Protein AF-A0A3B9ZNK3-F1 (afdb_monomer)

Solvent-accessible surface area (backbone atoms only — not comparable to full-atom values): 6598 Å² total; per-residue (Å²): 86,88,65,58,48,37,67,58,81,76,47,64,56,54,60,34,39,74,68,68,76,39,52,62,71,67,59,56,56,28,30,74,64,31,40,63,83,84,72,51,42,52,62,50,28,51,52,40,47,75,73,65,49,62,56,55,42,40,39,42,23,48,42,60,42,51,23,35,34,78,58,90,88,57,70,57,16,36,34,74,54,22,71,38,53,44,61,57,51,66,56,38,46,49,26,23,48,75,68,72,26,46,76,43,73,40,70,49,85,55,35,79,63,46,90,87,59,128

Foldseek 3Di:
DEDDLCVQPVHDPPVCCVVVVDPLVVSLVSQARPQCVVDDLLVVLVVCVVVVAQADEYEQADQQREGLAPDPPDQRYNLRRHNNVHRNQVNNCVSNVVSNHHYHYDYDPRHPPDPPGD

Secondary structure (DSSP, 8-state):
---SGGGTTT--STHHHHTTSS-HHHHHGGGGG---TT--HHHHHHHHHHTT-SEEEEEEE-TT--BSS--SS-S-BTTTSSTT-S-SSHHHHHHHHHTTPEEEEEE-S--TT-TT--

Sequence (118 aa):
IHYGIYAVNGIAESWSFKNNQISYDDYMKQLQGFTAKNYDPQQWAKLFKEAGAKYAVLTSKHHDGVALWDTKLSDLSVVKKTPAARDLIVPYAKALRSEGLKVGIYFSHLDWSHPDYA

Structure (mmCIF, N/CA/C/O backbone):
data_AF-A0A3B9ZNK3-F1
#
_entry.id   AF-A0A3B9ZNK3-F1
#
loop_
_atom_site.group_PDB
_atom_site.id
_atom_site.type_symbol
_atom_site.label_atom_id
_atom_site.label_alt_id
_atom_site.label_comp_id
_atom_site.label_asym_id
_atom_site.label_entity_id
_atom_site.label_seq_id
_atom_site.pdbx_PDB_ins_code
_atom_site.Cartn_x
_atom_site.Cartn_y
_atom_site.Cartn_z
_atom_site.occupancy
_atom_site.B_iso_or_equiv
_atom_site.auth_seq_id
_atom_site.auth_comp_id
_atom_site.auth_asym_id
_atom_site.auth_atom_id
_atom_site.pdbx_PDB_model_num
ATOM 1 N N . ILE A 1 1 ? -4.909 7.684 4.659 1.00 97.69 1 ILE A N 1
ATOM 2 C CA . ILE A 1 1 ? -3.561 7.114 4.847 1.00 97.69 1 ILE A CA 1
ATOM 3 C C . ILE A 1 1 ? -3.092 6.706 3.471 1.00 97.69 1 ILE A C 1
ATOM 5 O O . ILE A 1 1 ? -3.606 5.732 2.931 1.00 97.69 1 ILE A O 1
ATOM 9 N N . HIS A 1 2 ? -2.211 7.507 2.887 1.00 97.50 2 HIS A N 1
ATOM 10 C CA . HIS A 1 2 ? -1.528 7.119 1.667 1.00 97.50 2 HIS A CA 1
ATOM 11 C C . HIS A 1 2 ? -0.218 6.460 2.075 1.00 97.50 2 HIS A C 1
ATOM 13 O O . HIS A 1 2 ? 0.601 7.058 2.772 1.00 97.50 2 HIS A O 1
ATOM 19 N N . TYR A 1 3 ? -0.097 5.180 1.748 1.00 97.69 3 TYR A N 1
ATOM 20 C CA . TYR A 1 3 ? 1.073 4.371 2.028 1.00 97.69 3 TYR A CA 1
ATOM 21 C C . TYR A 1 3 ? 1.298 3.382 0.884 1.00 97.69 3 TYR A C 1
ATOM 23 O O . TYR A 1 3 ? 0.355 2.777 0.374 1.00 97.69 3 TYR A O 1
ATOM 31 N N . GLY A 1 4 ? 2.554 3.233 0.486 1.00 97.31 4 GLY A N 1
ATOM 32 C CA . GLY A 1 4 ? 2.988 2.436 -0.653 1.00 97.31 4 GLY A CA 1
ATOM 33 C C . GLY A 1 4 ? 4.490 2.594 -0.857 1.00 97.31 4 GLY A C 1
ATOM 34 O O . GLY A 1 4 ? 5.174 3.186 -0.017 1.00 97.31 4 GLY A O 1
ATOM 35 N N . ILE A 1 5 ? 5.015 2.083 -1.970 1.00 97.50 5 ILE A N 1
ATOM 36 C CA . ILE A 1 5 ? 6.463 2.100 -2.235 1.00 97.50 5 ILE A CA 1
ATOM 37 C C . ILE A 1 5 ? 7.041 3.517 -2.334 1.00 97.50 5 ILE A C 1
ATOM 39 O O . ILE A 1 5 ? 8.203 3.715 -2.000 1.00 97.50 5 ILE A O 1
ATOM 43 N N . TYR A 1 6 ? 6.220 4.513 -2.679 1.00 95.69 6 TYR A N 1
ATOM 44 C CA . TYR A 1 6 ? 6.594 5.932 -2.669 1.00 95.69 6 TYR A 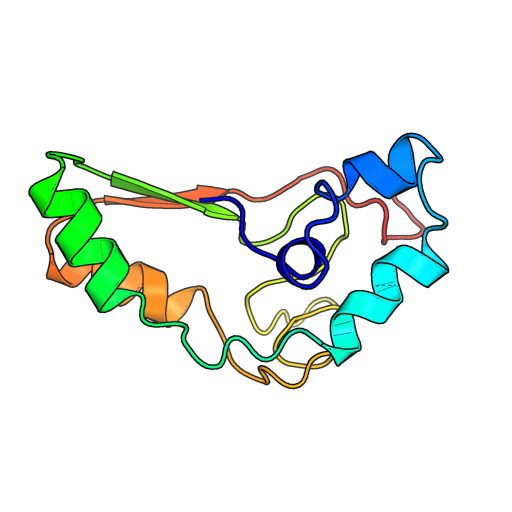CA 1
ATOM 45 C C . TYR A 1 6 ? 7.067 6.445 -1.300 1.00 95.69 6 TYR A C 1
ATOM 47 O O . TYR A 1 6 ? 7.803 7.425 -1.221 1.00 95.69 6 TYR A O 1
ATOM 55 N N . ALA A 1 7 ? 6.712 5.765 -0.206 1.00 95.62 7 ALA A N 1
ATOM 56 C CA . ALA A 1 7 ? 7.168 6.128 1.132 1.00 95.62 7 ALA A CA 1
ATOM 57 C C . ALA A 1 7 ? 8.648 5.781 1.402 1.00 95.62 7 ALA A C 1
ATOM 59 O O . ALA A 1 7 ? 9.165 6.157 2.451 1.00 95.62 7 ALA A O 1
ATOM 60 N N . VAL A 1 8 ? 9.330 5.050 0.507 1.00 96.00 8 VAL A N 1
ATOM 61 C CA . VAL A 1 8 ? 10.714 4.585 0.725 1.00 96.00 8 VAL A CA 1
ATOM 62 C C . VAL A 1 8 ? 11.712 5.735 0.638 1.00 96.00 8 VAL A C 1
ATOM 64 O O . VAL A 1 8 ? 12.510 5.913 1.554 1.00 96.00 8 VAL A O 1
ATOM 67 N N . ASN A 1 9 ? 11.649 6.526 -0.434 1.00 93.31 9 ASN A N 1
ATOM 68 C CA . ASN A 1 9 ? 12.633 7.578 -0.714 1.00 93.31 9 ASN A CA 1
ATOM 69 C C . ASN A 1 9 ? 12.056 8.996 -0.572 1.00 93.31 9 ASN A C 1
ATOM 71 O O . ASN A 1 9 ? 12.629 9.947 -1.096 1.00 93.31 9 ASN A O 1
ATOM 75 N N . GLY A 1 10 ? 10.909 9.150 0.102 1.00 87.94 10 GLY A N 1
ATOM 76 C CA . GLY A 1 10 ? 10.230 10.445 0.231 1.00 87.94 10 GLY A CA 1
ATOM 77 C C . GLY A 1 10 ? 9.779 11.026 -1.113 1.00 87.94 10 GLY A C 1
ATOM 78 O O . GLY A 1 10 ? 9.634 12.240 -1.246 1.00 87.94 10 GLY A O 1
ATOM 79 N N . ILE A 1 11 ? 9.591 10.167 -2.117 1.00 90.38 11 ILE A N 1
ATOM 80 C CA . ILE A 1 11 ? 9.101 10.564 -3.432 1.00 90.38 11 ILE A CA 1
ATOM 81 C C . ILE A 1 11 ? 7.599 10.800 -3.294 1.00 90.38 11 ILE A C 1
ATOM 83 O O . ILE A 1 11 ? 6.906 10.070 -2.580 1.00 90.38 11 ILE A O 1
ATOM 87 N N . ALA A 1 12 ? 7.083 11.825 -3.978 1.00 89.94 12 ALA A N 1
ATOM 88 C CA . ALA A 1 12 ? 5.641 11.959 -4.129 1.00 89.94 12 ALA A CA 1
ATOM 89 C C . ALA A 1 12 ? 5.062 10.655 -4.704 1.00 89.94 12 ALA A C 1
ATOM 91 O O . ALA A 1 12 ? 5.777 9.832 -5.278 1.00 89.94 12 ALA A O 1
ATOM 92 N N . GLU A 1 13 ? 3.761 10.448 -4.539 1.00 91.00 13 GLU A N 1
ATOM 93 C CA . GLU A 1 13 ? 3.080 9.233 -4.988 1.00 91.00 13 GLU A CA 1
ATOM 94 C C . GLU A 1 13 ? 3.241 9.010 -6.508 1.00 91.00 13 GLU A C 1
ATOM 96 O O . GLU A 1 13 ? 4.056 9.634 -7.188 1.00 91.00 13 GLU A O 1
ATOM 101 N N . SER A 1 14 ? 2.460 8.119 -7.102 1.00 90.94 14 SER A N 1
ATOM 102 C CA . SER A 1 14 ? 2.555 7.790 -8.535 1.00 90.94 14 SER A CA 1
ATOM 103 C C . SER A 1 14 ? 2.525 9.002 -9.490 1.00 90.94 14 SER A C 1
ATOM 105 O O . SER A 1 14 ? 2.973 8.918 -10.630 1.00 90.94 14 SER A O 1
ATOM 107 N N . TRP A 1 15 ? 2.040 10.158 -9.031 1.00 92.75 15 TRP A N 1
ATOM 108 C CA . TRP A 1 15 ? 2.112 11.433 -9.746 1.00 92.75 15 TRP A CA 1
ATOM 109 C C . TRP A 1 15 ? 3.532 11.885 -10.104 1.00 92.75 15 TRP A C 1
ATOM 111 O O . TRP A 1 15 ? 3.699 12.583 -11.099 1.00 92.75 15 TRP A O 1
ATOM 121 N N . SER A 1 16 ? 4.549 11.483 -9.339 1.00 92.81 16 SER A N 1
ATOM 122 C CA . SER A 1 16 ? 5.944 11.842 -9.618 1.00 92.81 16 SER A CA 1
ATOM 123 C C . SER A 1 16 ? 6.404 11.335 -10.985 1.00 92.81 16 SER A C 1
ATOM 125 O O . SER A 1 16 ? 6.911 12.118 -11.791 1.00 92.81 16 SER A O 1
ATOM 127 N N . PHE A 1 17 ? 6.157 10.061 -11.300 1.00 92.75 17 PHE A N 1
ATOM 128 C CA . PHE A 1 17 ? 6.477 9.529 -12.624 1.00 92.75 17 PHE A CA 1
ATOM 129 C C . PHE A 1 17 ? 5.468 9.958 -13.689 1.00 92.75 17 PHE A C 1
ATOM 131 O O . PHE A 1 17 ? 5.844 10.163 -14.839 1.00 92.75 17 PHE A O 1
ATOM 138 N N . LYS A 1 18 ? 4.197 10.180 -13.323 1.00 92.50 18 LYS A N 1
ATOM 139 C CA . LYS A 1 18 ? 3.200 10.691 -14.277 1.00 92.50 18 LYS A CA 1
ATOM 140 C C . LYS A 1 18 ? 3.523 12.100 -14.777 1.00 92.50 18 LYS A C 1
ATOM 142 O O . LYS A 1 18 ? 3.243 12.413 -15.930 1.00 92.50 18 LYS A O 1
ATOM 147 N N . ASN A 1 19 ? 4.120 12.925 -13.921 1.00 94.44 19 ASN A N 1
ATOM 148 C CA . ASN A 1 19 ? 4.507 14.300 -14.226 1.00 94.44 19 ASN A CA 1
ATOM 149 C C . ASN A 1 19 ? 5.972 14.418 -14.684 1.00 94.44 19 ASN A C 1
ATOM 151 O O . ASN A 1 19 ? 6.524 15.516 -14.660 1.00 94.44 19 ASN A O 1
ATOM 155 N N . ASN A 1 20 ? 6.607 13.309 -15.090 1.00 92.38 20 ASN A N 1
ATOM 156 C CA . ASN A 1 20 ? 7.989 13.255 -15.587 1.00 92.38 20 ASN A CA 1
ATOM 157 C C . ASN A 1 20 ? 9.051 13.796 -14.608 1.00 92.38 20 ASN A C 1
ATOM 159 O O . ASN A 1 20 ? 10.113 14.246 -15.032 1.00 92.38 20 ASN A O 1
ATOM 163 N N . GLN A 1 21 ? 8.789 13.756 -13.298 1.00 95.50 21 GLN A N 1
ATOM 164 C CA . GLN A 1 21 ? 9.778 14.136 -12.278 1.00 95.50 21 GLN A CA 1
ATOM 165 C C . GLN A 1 21 ? 10.803 13.018 -12.038 1.00 95.50 21 GLN A C 1
ATOM 167 O O . GLN A 1 21 ? 11.926 13.278 -11.613 1.00 95.50 21 GLN A O 1
ATOM 172 N N . ILE A 1 22 ? 10.407 11.774 -12.305 1.00 96.00 22 ILE A N 1
ATOM 173 C CA . ILE A 1 22 ? 11.228 10.564 -12.240 1.00 96.00 22 ILE A CA 1
ATOM 174 C C . ILE A 1 22 ? 10.741 9.596 -13.324 1.00 96.00 22 ILE A C 1
ATOM 176 O O . ILE A 1 22 ? 9.565 9.618 -13.684 1.00 96.00 22 ILE A O 1
ATOM 180 N N . SER A 1 23 ? 11.620 8.755 -13.869 1.00 96.06 23 SER A N 1
ATOM 181 C CA . SER A 1 23 ? 11.181 7.703 -14.790 1.00 96.06 23 SER A CA 1
ATOM 182 C C . SER A 1 23 ? 10.331 6.657 -14.051 1.00 96.06 23 SER A C 1
ATOM 184 O O . SER A 1 23 ? 10.481 6.466 -12.842 1.00 96.06 23 SER A O 1
ATOM 186 N N . TYR A 1 24 ? 9.443 5.959 -14.764 1.00 95.19 24 TYR A N 1
ATOM 187 C CA . TYR A 1 24 ? 8.684 4.853 -14.171 1.00 95.19 24 TYR A CA 1
ATOM 188 C C . TYR A 1 24 ? 9.627 3.774 -13.615 1.00 95.19 24 TYR A C 1
ATOM 190 O O . TYR A 1 24 ? 9.483 3.361 -12.468 1.00 95.19 24 TYR A O 1
ATOM 198 N N . ASP A 1 25 ? 10.656 3.396 -14.373 1.00 95.81 25 ASP A N 1
ATOM 199 C CA . ASP A 1 25 ? 11.627 2.382 -13.951 1.00 95.81 25 ASP A CA 1
ATOM 200 C C . ASP A 1 25 ? 12.369 2.783 -12.671 1.00 95.81 25 ASP A C 1
ATOM 202 O O . ASP A 1 25 ? 12.501 1.976 -11.747 1.00 95.81 25 ASP A O 1
ATOM 206 N N . ASP A 1 26 ? 12.816 4.039 -12.568 1.00 96.25 26 ASP A N 1
ATOM 207 C CA . ASP A 1 26 ? 13.470 4.539 -11.357 1.00 96.25 26 ASP A CA 1
ATOM 208 C C . ASP A 1 26 ? 12.500 4.625 -10.175 1.00 96.25 26 ASP A C 1
ATOM 210 O O . ASP A 1 26 ? 12.879 4.304 -9.046 1.00 96.25 26 ASP A O 1
ATOM 214 N N . TYR A 1 27 ? 11.240 4.990 -10.420 1.00 97.25 27 TYR A N 1
ATOM 215 C CA . TYR A 1 27 ? 10.200 4.974 -9.396 1.00 97.25 27 TYR A CA 1
ATOM 216 C C . TYR A 1 27 ? 9.974 3.561 -8.843 1.00 97.25 27 TYR A C 1
ATOM 218 O O . TYR A 1 27 ? 9.894 3.379 -7.623 1.00 97.25 27 TYR A O 1
ATOM 226 N N . MET A 1 28 ? 9.931 2.552 -9.718 1.00 97.44 28 MET A N 1
ATOM 227 C CA . MET A 1 28 ? 9.684 1.159 -9.340 1.00 97.44 28 MET A CA 1
ATOM 228 C C . MET A 1 28 ? 10.858 0.515 -8.592 1.00 97.44 28 MET A C 1
ATOM 230 O O . MET A 1 28 ? 10.635 -0.430 -7.831 1.00 97.44 28 MET A O 1
ATOM 234 N N . LYS A 1 29 ? 12.088 1.050 -8.683 1.00 97.25 29 LYS A N 1
ATOM 235 C CA . LYS A 1 29 ? 13.228 0.592 -7.852 1.00 97.25 29 LYS A CA 1
ATOM 236 C C . LYS A 1 29 ? 12.932 0.665 -6.349 1.00 97.25 29 LYS A C 1
ATOM 238 O O . LYS A 1 29 ? 13.489 -0.119 -5.580 1.00 97.25 29 LYS A O 1
ATOM 243 N N . GLN A 1 30 ? 12.008 1.530 -5.923 1.00 97.50 30 GLN A N 1
ATOM 244 C CA . GLN A 1 30 ? 11.564 1.625 -4.528 1.00 97.50 30 GLN A CA 1
ATOM 245 C C . GLN A 1 30 ? 10.963 0.322 -3.977 1.00 97.50 30 GLN A C 1
ATOM 247 O O . GLN A 1 30 ? 11.020 0.104 -2.766 1.00 97.50 30 GLN A O 1
ATOM 252 N N . LEU A 1 31 ? 10.458 -0.580 -4.832 1.00 98.19 31 LEU A N 1
ATOM 253 C CA . LEU A 1 31 ? 10.020 -1.925 -4.431 1.00 98.19 31 LEU A CA 1
ATOM 254 C C . LEU A 1 31 ? 11.076 -2.637 -3.563 1.00 98.19 31 LEU A C 1
ATOM 256 O O . LEU A 1 31 ? 10.743 -3.250 -2.550 1.00 98.19 31 LEU A O 1
ATOM 260 N N . GLN A 1 32 ? 12.359 -2.499 -3.911 1.00 97.56 32 GLN A N 1
ATOM 261 C CA . GLN A 1 32 ? 13.464 -3.169 -3.218 1.00 97.56 32 GLN A CA 1
ATOM 262 C C . GLN A 1 32 ? 13.699 -2.636 -1.797 1.00 97.56 32 GLN A C 1
ATOM 264 O O . GLN A 1 32 ? 14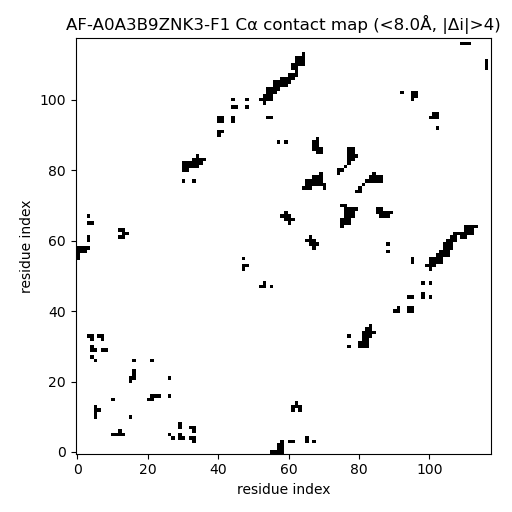.196 -3.365 -0.945 1.00 97.56 32 GLN A O 1
ATOM 269 N N . GLY A 1 33 ? 13.326 -1.383 -1.521 1.00 97.56 33 GLY A N 1
ATOM 270 C CA . GLY A 1 33 ? 13.472 -0.762 -0.202 1.00 97.56 33 GLY A CA 1
ATOM 271 C C . GLY A 1 33 ? 12.231 -0.878 0.687 1.00 97.56 33 GLY A C 1
ATOM 272 O O . GLY A 1 33 ? 12.286 -0.554 1.877 1.00 97.56 33 GLY A O 1
ATOM 273 N N . PHE A 1 34 ? 11.098 -1.344 0.150 1.00 98.50 34 PHE A N 1
ATOM 274 C CA . PHE A 1 34 ? 9.841 -1.385 0.893 1.00 98.50 34 PHE A CA 1
ATOM 275 C C . PHE A 1 34 ? 9.762 -2.609 1.818 1.00 98.50 34 PHE A C 1
ATOM 277 O O . PHE A 1 34 ? 9.256 -3.672 1.457 1.00 98.50 34 PHE A O 1
ATOM 284 N N . THR A 1 35 ? 10.265 -2.439 3.042 1.00 98.38 35 THR A N 1
ATOM 285 C CA . THR A 1 35 ? 10.316 -3.488 4.081 1.00 98.38 35 THR A CA 1
ATOM 286 C C . THR A 1 35 ? 9.104 -3.502 5.008 1.00 98.38 35 THR A C 1
ATOM 288 O O . THR A 1 35 ? 8.838 -4.506 5.659 1.00 98.38 35 THR A O 1
ATOM 291 N N . ALA A 1 36 ? 8.408 -2.368 5.148 1.00 97.69 36 ALA A N 1
ATOM 292 C CA . ALA A 1 36 ? 7.376 -2.162 6.164 1.00 97.69 36 ALA A CA 1
ATOM 293 C C . ALA A 1 36 ? 7.808 -2.602 7.587 1.00 97.69 36 ALA A C 1
ATOM 295 O O . ALA A 1 36 ? 6.966 -3.032 8.374 1.00 97.69 36 ALA A O 1
ATOM 296 N N . LYS A 1 37 ? 9.105 -2.514 7.939 1.00 97.75 37 LYS A N 1
ATOM 297 C CA . LYS A 1 37 ? 9.660 -3.115 9.174 1.00 97.75 37 LYS A CA 1
ATOM 298 C C . LYS A 1 37 ? 8.968 -2.661 10.467 1.00 97.75 37 LYS A C 1
ATOM 300 O O . LYS A 1 37 ? 8.747 -3.470 11.358 1.00 97.75 37 LYS A O 1
ATOM 305 N N . ASN A 1 38 ? 8.565 -1.390 10.522 1.00 97.25 38 ASN A N 1
ATOM 306 C CA . ASN A 1 38 ? 7.912 -0.762 11.675 1.00 97.25 38 ASN A CA 1
ATOM 307 C C . ASN A 1 38 ? 6.392 -0.613 11.477 1.00 97.25 38 ASN A C 1
ATOM 309 O O . ASN A 1 38 ? 5.763 0.224 12.118 1.00 97.25 38 ASN A O 1
ATOM 313 N N . TYR A 1 39 ? 5.800 -1.358 10.540 1.00 98.38 39 TYR A N 1
ATOM 314 C CA . TYR A 1 39 ? 4.357 -1.341 10.332 1.00 98.38 39 TYR A CA 1
ATOM 315 C C . TYR A 1 39 ? 3.647 -1.972 11.536 1.00 98.38 39 TYR A C 1
ATOM 317 O O . TYR A 1 39 ? 3.717 -3.184 11.745 1.00 98.38 39 TYR A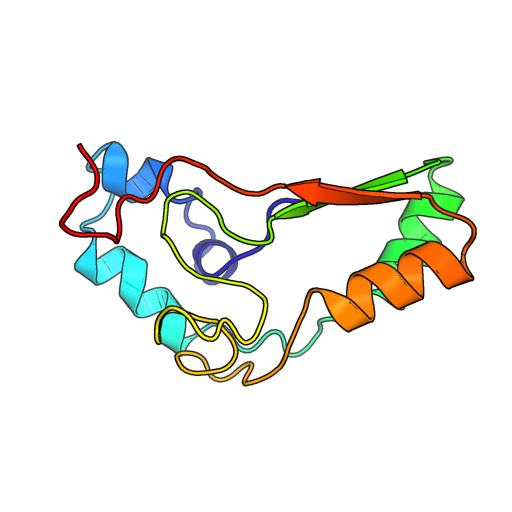 O 1
ATOM 325 N N . ASP A 1 40 ? 2.965 -1.120 12.300 1.00 98.50 40 ASP A N 1
ATOM 326 C CA . ASP A 1 40 ? 2.123 -1.481 13.435 1.00 98.50 40 ASP A CA 1
ATOM 327 C C . ASP A 1 40 ? 0.772 -0.750 13.317 1.00 98.50 40 ASP A C 1
ATOM 329 O O . ASP A 1 40 ? 0.626 0.400 13.748 1.00 98.50 40 ASP A O 1
ATOM 333 N N . PRO A 1 41 ? -0.242 -1.390 12.714 1.00 98.50 41 PRO A N 1
ATOM 334 C CA . PRO A 1 41 ? -1.544 -0.768 12.539 1.00 98.50 41 PRO A CA 1
ATOM 335 C C . PRO A 1 41 ? -2.301 -0.588 13.862 1.00 98.50 41 PRO A C 1
ATOM 337 O O . PRO A 1 41 ? -3.245 0.200 13.896 1.00 98.50 41 PRO A O 1
ATOM 340 N N . GLN A 1 42 ? -1.912 -1.269 14.949 1.00 98.81 42 GLN A N 1
ATOM 341 C CA . GLN A 1 42 ? -2.529 -1.060 16.260 1.00 98.81 42 GLN A CA 1
ATOM 342 C C . GLN A 1 42 ? -2.114 0.290 16.840 1.00 98.81 42 GLN A C 1
ATOM 344 O O . GLN A 1 42 ? -2.959 1.004 17.378 1.00 98.81 42 GLN A O 1
ATOM 349 N N . GLN A 1 43 ? -0.842 0.675 16.689 1.00 98.69 43 GLN A N 1
ATOM 350 C CA . GLN A 1 43 ? -0.393 2.023 17.049 1.00 98.69 43 GLN A CA 1
ATOM 351 C C . GLN A 1 43 ? -1.138 3.093 16.248 1.00 98.69 43 GLN A C 1
ATOM 353 O O . GLN A 1 43 ? -1.587 4.086 16.817 1.00 98.69 43 GLN A O 1
ATOM 358 N N . TRP A 1 44 ? -1.352 2.863 14.950 1.00 98.69 44 TRP A N 1
ATOM 359 C CA . TRP A 1 44 ? -2.139 3.777 14.120 1.00 98.69 44 TRP A CA 1
ATOM 360 C C . TRP A 1 44 ? -3.590 3.876 14.599 1.00 98.69 44 TRP A C 1
ATOM 362 O O . TRP A 1 44 ? -4.110 4.976 14.749 1.00 98.69 44 TRP A O 1
ATOM 372 N N . ALA A 1 45 ? -4.239 2.743 14.877 1.00 98.81 45 ALA A N 1
ATOM 373 C CA . ALA A 1 45 ? -5.625 2.707 15.335 1.00 98.81 45 ALA A CA 1
ATOM 374 C C . ALA A 1 45 ? -5.823 3.457 16.662 1.00 98.81 45 ALA A C 1
ATOM 376 O O . ALA A 1 45 ? -6.755 4.257 16.775 1.00 98.81 45 ALA A O 1
ATOM 377 N N . LYS A 1 46 ? -4.920 3.252 17.632 1.00 98.75 46 LYS A N 1
ATOM 378 C CA . LYS A 1 46 ? -4.921 3.982 18.908 1.00 98.75 46 LYS A CA 1
ATOM 379 C C . LYS A 1 46 ? -4.770 5.481 18.688 1.00 98.75 46 LYS A C 1
ATOM 381 O O . LYS A 1 46 ? -5.616 6.241 19.148 1.00 98.75 46 LYS A O 1
ATOM 386 N N . LEU A 1 47 ? -3.780 5.885 17.891 1.00 98.69 47 LEU A N 1
ATOM 387 C CA . LEU A 1 47 ? -3.555 7.289 17.554 1.00 98.69 47 LEU A CA 1
ATOM 388 C C . LEU A 1 47 ? -4.786 7.925 16.890 1.00 98.69 47 LEU A C 1
ATOM 390 O O . LEU A 1 47 ? -5.186 9.028 17.250 1.00 98.69 47 LEU A O 1
ATOM 394 N N . PHE A 1 48 ? -5.425 7.240 15.938 1.00 98.69 48 PHE A N 1
ATOM 395 C CA . PHE A 1 48 ? -6.621 7.764 15.269 1.00 98.69 48 PHE A CA 1
ATOM 396 C C . PHE A 1 48 ? -7.793 7.935 16.237 1.00 98.69 48 PHE A C 1
ATOM 398 O O . PHE A 1 48 ? -8.503 8.939 16.171 1.00 98.69 48 PHE A O 1
ATOM 405 N N . LYS A 1 49 ? -7.992 6.978 17.147 1.00 98.62 49 LYS A N 1
ATOM 406 C CA . LYS A 1 49 ? -9.023 7.055 18.186 1.00 98.62 49 LYS A CA 1
ATOM 407 C C . LYS A 1 49 ? -8.753 8.192 19.170 1.00 98.62 49 LYS A C 1
ATOM 409 O O . LYS A 1 49 ? -9.679 8.937 19.481 1.00 98.62 49 LYS A O 1
ATOM 414 N N . GLU A 1 50 ? -7.510 8.341 19.622 1.00 98.62 50 GLU A N 1
ATOM 415 C CA . GLU A 1 50 ? -7.067 9.439 20.492 1.00 98.62 50 GLU A CA 1
ATOM 416 C C . GLU A 1 50 ? -7.273 10.803 19.823 1.00 98.62 50 GLU A C 1
ATOM 418 O O . GLU A 1 50 ? -7.763 11.733 20.457 1.00 98.62 50 GLU A O 1
ATOM 423 N N . ALA A 1 51 ? -7.019 10.898 18.515 1.00 98.56 51 ALA A N 1
ATOM 424 C CA . ALA A 1 51 ? -7.313 12.082 17.709 1.00 98.56 51 ALA A CA 1
ATOM 425 C C . ALA A 1 51 ? -8.823 12.328 17.480 1.00 98.56 51 ALA A C 1
ATOM 427 O O . ALA A 1 51 ? -9.200 13.290 16.812 1.00 98.56 51 ALA A O 1
ATOM 428 N N . GLY A 1 52 ? -9.706 11.465 17.994 1.00 98.56 52 GLY A N 1
ATOM 429 C CA . GLY A 1 52 ? -11.159 11.594 17.876 1.00 98.56 52 GLY A CA 1
ATOM 430 C C . GLY A 1 52 ? -11.747 11.105 16.549 1.00 98.56 52 GLY A C 1
ATOM 431 O O . GLY A 1 52 ? -12.955 11.253 16.327 1.00 98.56 52 GLY A O 1
ATOM 432 N N . ALA A 1 53 ? -10.942 10.493 15.673 1.00 98.62 53 ALA A N 1
ATOM 433 C CA . ALA A 1 53 ? -11.425 9.946 14.412 1.00 98.62 53 ALA A CA 1
ATOM 434 C C . ALA A 1 53 ? -12.454 8.829 14.650 1.00 98.62 53 ALA A C 1
ATOM 436 O O . ALA A 1 53 ? -12.438 8.126 15.661 1.00 98.62 53 ALA A O 1
ATOM 437 N N . LYS A 1 54 ? -13.368 8.649 13.691 1.00 98.62 54 LYS A N 1
ATOM 438 C CA . LYS A 1 54 ? -14.378 7.569 13.704 1.00 98.62 54 LYS A CA 1
ATOM 439 C C . LYS A 1 54 ? -14.149 6.521 12.621 1.00 98.62 54 LYS A C 1
ATOM 441 O O . LYS A 1 54 ? -14.806 5.482 12.608 1.00 98.62 54 LYS A O 1
ATOM 446 N N . TYR A 1 55 ? -13.243 6.809 11.697 1.00 98.81 55 TYR A N 1
ATOM 447 C CA . TYR A 1 55 ? -12.859 5.947 10.597 1.00 98.81 55 TYR A CA 1
ATOM 448 C C . TYR A 1 55 ? -11.484 6.369 10.086 1.00 98.81 55 TYR A C 1
ATOM 450 O O . TYR A 1 55 ? -11.055 7.498 10.321 1.00 98.81 55 TYR A O 1
ATOM 458 N N . ALA A 1 56 ? -10.819 5.486 9.352 1.00 98.75 56 ALA A N 1
ATOM 459 C CA . ALA A 1 56 ? -9.711 5.879 8.492 1.00 98.75 56 ALA A CA 1
ATOM 460 C C . ALA A 1 56 ? -9.833 5.170 7.144 1.00 98.75 56 ALA A C 1
ATOM 462 O O . ALA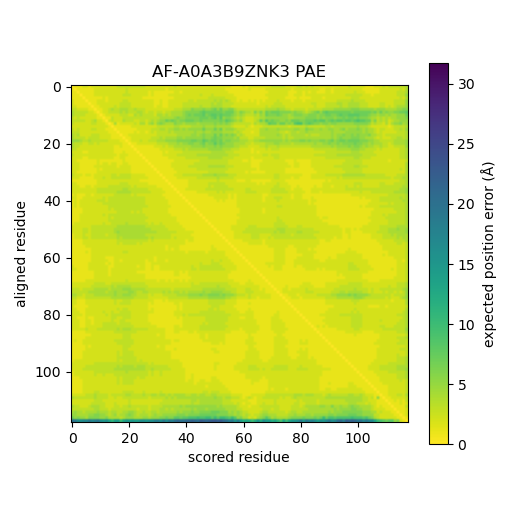 A 1 56 ? -10.575 4.198 7.015 1.00 98.75 56 ALA A O 1
ATOM 463 N N . VAL A 1 57 ? -9.098 5.666 6.151 1.00 98.88 57 VAL A N 1
ATOM 464 C CA . VAL A 1 57 ? -9.054 5.093 4.803 1.00 98.88 57 VAL A CA 1
ATOM 465 C C . VAL A 1 57 ? -7.600 4.823 4.431 1.00 98.88 57 VAL A C 1
ATOM 467 O O . VAL A 1 57 ? -6.792 5.753 4.470 1.00 98.88 57 VAL A O 1
ATOM 470 N N . LEU A 1 58 ? -7.259 3.577 4.096 1.00 98.81 58 LEU A N 1
ATOM 471 C CA . LEU A 1 58 ? -5.924 3.179 3.629 1.00 98.81 58 LEU A CA 1
ATOM 472 C C . LEU A 1 58 ? -5.938 2.899 2.123 1.00 98.81 58 LEU A C 1
ATOM 474 O O . LEU A 1 58 ? -6.851 2.242 1.624 1.00 98.81 58 LEU A O 1
ATOM 478 N N . THR A 1 59 ? -4.920 3.371 1.408 1.00 98.62 59 THR A N 1
ATOM 479 C CA . THR A 1 59 ? -4.657 2.999 0.013 1.00 98.62 59 THR A CA 1
ATOM 480 C C . THR A 1 59 ? -4.361 1.507 -0.101 1.00 98.62 59 THR A C 1
ATOM 482 O O . THR A 1 59 ? -3.311 1.054 0.328 1.00 98.62 59 THR A O 1
ATOM 485 N N . SER A 1 60 ? -5.270 0.734 -0.695 1.00 98.56 60 SER A N 1
ATOM 486 C CA . SER A 1 60 ? -4.991 -0.662 -1.064 1.00 98.56 60 SER A CA 1
ATOM 487 C C . SER A 1 60 ? -4.092 -0.758 -2.288 1.00 98.56 60 SER A C 1
ATOM 489 O O . SER A 1 60 ? -3.181 -1.579 -2.309 1.00 98.56 60 SER A O 1
ATOM 491 N N . LYS A 1 61 ? -4.345 0.095 -3.280 1.00 98.44 61 LYS A N 1
ATOM 492 C CA . LYS A 1 61 ? -3.578 0.260 -4.514 1.00 98.44 61 LYS A CA 1
ATOM 493 C C . LYS A 1 61 ? -3.668 1.727 -4.929 1.00 98.44 61 LYS A C 1
ATOM 495 O O . LYS A 1 61 ? -4.777 2.275 -4.928 1.00 98.44 61 LYS A O 1
ATOM 500 N N . HIS A 1 62 ? -2.544 2.356 -5.264 1.00 98.12 62 HIS A N 1
ATOM 501 C CA . HIS A 1 62 ? -2.526 3.696 -5.860 1.00 98.12 62 HIS A CA 1
ATOM 502 C C . HIS A 1 62 ? -2.341 3.607 -7.387 1.00 98.12 62 HIS A C 1
ATOM 504 O O . HIS A 1 62 ? -2.455 2.520 -7.949 1.00 98.12 62 HIS A O 1
ATOM 510 N N . HIS A 1 63 ? -2.099 4.724 -8.085 1.00 97.50 63 HIS A N 1
ATOM 511 C CA . HIS A 1 63 ? -1.964 4.701 -9.552 1.00 97.50 63 HIS A CA 1
ATOM 512 C C . HIS A 1 63 ? -0.687 3.994 -10.044 1.00 97.50 63 HIS A C 1
ATOM 514 O O . HIS A 1 63 ? -0.575 3.722 -11.234 1.00 97.50 63 HIS A O 1
ATOM 520 N N . ASP A 1 64 ? 0.266 3.695 -9.152 1.00 96.81 64 ASP A N 1
ATOM 521 C CA . ASP A 1 64 ? 1.459 2.889 -9.455 1.00 96.81 64 ASP A CA 1
ATOM 522 C C . ASP A 1 64 ? 1.152 1.398 -9.665 1.00 96.81 64 ASP A C 1
ATOM 524 O O . ASP A 1 64 ? 2.032 0.653 -10.090 1.00 96.81 64 ASP A O 1
ATOM 528 N N . GLY A 1 65 ? -0.074 0.964 -9.355 1.00 97.38 65 GLY A N 1
ATOM 529 C CA . GLY A 1 65 ? -0.521 -0.416 -9.500 1.00 97.38 65 GLY A CA 1
ATOM 530 C C . GLY A 1 65 ? -0.073 -1.363 -8.385 1.00 97.38 65 GLY A C 1
ATOM 531 O O . GLY A 1 65 ? -0.498 -2.519 -8.370 1.00 97.38 65 GLY A O 1
ATOM 532 N N . VAL A 1 66 ? 0.733 -0.911 -7.417 1.00 98.31 66 VAL A N 1
ATOM 533 C CA . VAL A 1 66 ? 1.285 -1.789 -6.377 1.00 98.31 66 VAL A CA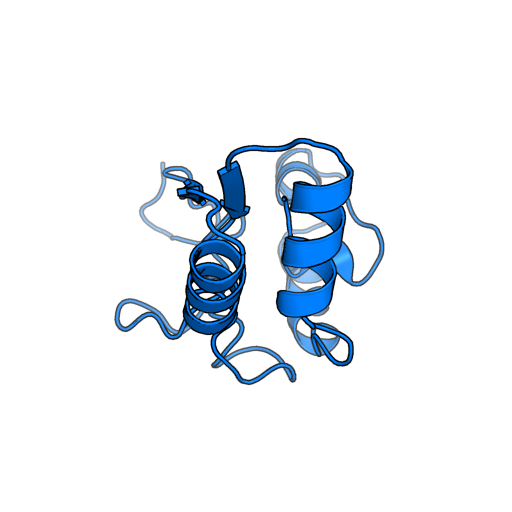 1
ATOM 534 C C . VAL A 1 66 ? 0.244 -2.070 -5.298 1.00 98.31 66 VAL A C 1
ATOM 536 O O . VAL A 1 66 ? -0.140 -1.196 -4.520 1.00 98.31 66 VAL A O 1
ATOM 539 N N . ALA A 1 67 ? -0.200 -3.324 -5.225 1.00 98.62 67 ALA A N 1
ATOM 540 C CA . ALA A 1 67 ? -1.163 -3.773 -4.228 1.00 98.62 67 ALA A CA 1
ATOM 541 C C . ALA A 1 67 ? -0.515 -3.973 -2.844 1.00 98.62 67 ALA A C 1
ATOM 543 O O . ALA A 1 67 ? 0.511 -4.642 -2.711 1.00 98.62 67 ALA A O 1
ATOM 544 N N . LEU A 1 68 ? -1.160 -3.472 -1.786 1.00 98.81 68 LEU A N 1
ATOM 545 C CA . LEU A 1 68 ? -0.764 -3.688 -0.385 1.00 98.81 68 LEU A CA 1
ATOM 546 C C . LEU A 1 68 ? -1.228 -5.041 0.201 1.00 98.81 68 LEU A C 1
ATOM 548 O O . LEU A 1 68 ? -1.005 -5.317 1.381 1.00 98.81 68 LEU A O 1
ATOM 552 N N . TRP A 1 69 ? -1.893 -5.874 -0.600 1.00 98.62 69 TRP A N 1
ATOM 553 C CA . TRP A 1 69 ? -2.363 -7.215 -0.236 1.00 98.62 69 TRP A CA 1
ATOM 554 C C . TRP A 1 69 ? -1.874 -8.253 -1.253 1.00 98.62 69 TRP A C 1
ATOM 556 O O . TRP A 1 69 ? -1.395 -7.895 -2.332 1.00 98.62 69 TRP A O 1
ATOM 566 N N . ASP A 1 70 ? -2.019 -9.541 -0.934 1.00 98.19 70 ASP A N 1
ATOM 567 C CA . ASP A 1 70 ? -1.683 -10.622 -1.868 1.00 98.19 70 ASP A CA 1
ATOM 568 C C . ASP A 1 70 ? -2.762 -10.778 -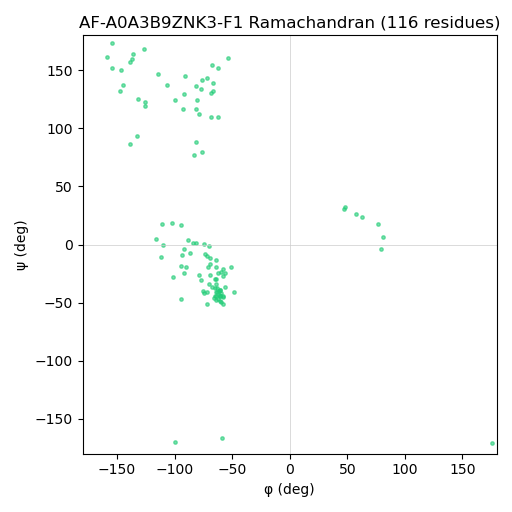2.952 1.00 98.19 70 ASP A C 1
ATOM 570 O O . ASP A 1 70 ? -3.676 -11.603 -2.861 1.00 98.19 70 ASP A O 1
ATOM 574 N N . THR A 1 71 ? -2.718 -9.913 -3.966 1.00 96.94 71 THR A N 1
ATOM 575 C CA . THR A 1 71 ? -3.636 -10.011 -5.101 1.00 96.94 71 THR A CA 1
ATOM 576 C C . THR A 1 71 ? -3.370 -11.269 -5.929 1.00 96.94 71 THR A C 1
ATOM 578 O O . THR A 1 71 ? -2.231 -11.627 -6.230 1.00 96.94 71 THR A O 1
ATOM 581 N N . LYS A 1 72 ? -4.456 -11.924 -6.354 1.00 96.88 72 LYS A N 1
ATOM 582 C CA . LYS A 1 72 ? -4.415 -13.086 -7.254 1.00 96.88 72 LYS A CA 1
ATOM 583 C C . LYS A 1 72 ? -4.403 -12.701 -8.736 1.00 96.88 72 LYS A C 1
ATOM 585 O O . LYS A 1 72 ? -4.285 -13.579 -9.579 1.00 96.88 72 LYS A O 1
ATOM 590 N N . LEU A 1 73 ? -4.572 -11.414 -9.044 1.00 95.12 73 LEU A N 1
ATOM 591 C CA . LEU A 1 73 ? -4.754 -10.918 -10.413 1.00 95.12 73 LEU A CA 1
ATOM 592 C C . LEU A 1 73 ? -3.448 -10.467 -11.077 1.00 95.12 73 LEU A C 1
ATOM 594 O O . LEU A 1 73 ? -3.398 -10.345 -12.293 1.00 95.12 73 LEU A O 1
ATOM 598 N N . SER A 1 74 ? -2.398 -10.211 -10.297 1.00 94.31 74 SER A N 1
ATOM 599 C CA . SER A 1 74 ? -1.077 -9.852 -10.811 1.00 94.31 74 SER A CA 1
ATOM 600 C C . SER A 1 74 ? 0.011 -10.226 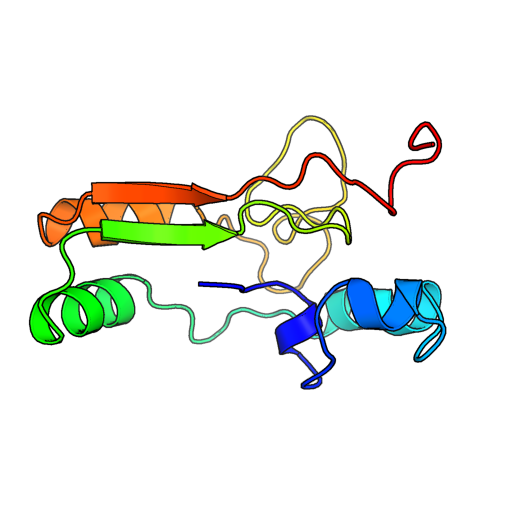-9.806 1.00 94.31 74 SER A C 1
ATOM 602 O O . SER A 1 74 ? -0.263 -10.622 -8.666 1.00 94.31 74 SER A O 1
ATOM 604 N N . ASP A 1 75 ? 1.266 -10.080 -10.223 1.00 9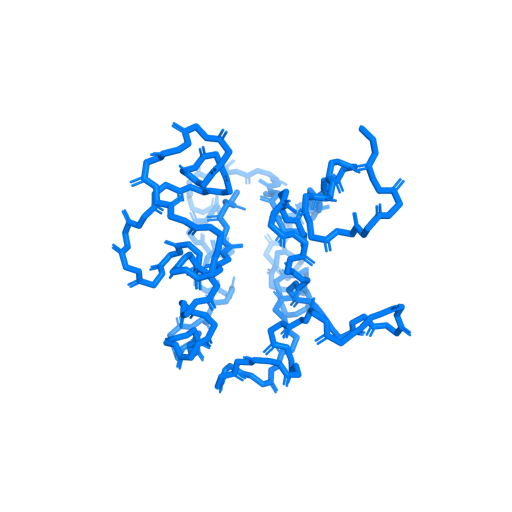6.12 75 ASP A N 1
ATOM 605 C CA . ASP A 1 75 ? 2.407 -10.206 -9.321 1.00 96.12 75 ASP A CA 1
ATOM 606 C C . ASP A 1 75 ? 2.840 -8.879 -8.701 1.00 96.12 75 ASP A C 1
ATOM 608 O O . ASP A 1 75 ? 3.739 -8.876 -7.865 1.00 96.12 75 ASP A O 1
ATOM 612 N N . LEU A 1 76 ? 2.222 -7.753 -9.072 1.00 97.75 76 LEU A N 1
ATOM 613 C CA . LEU A 1 76 ? 2.610 -6.434 -8.580 1.00 97.75 76 LEU A CA 1
ATOM 614 C C . LEU A 1 76 ? 1.977 -6.149 -7.209 1.00 97.75 76 LEU A C 1
ATOM 616 O O . LEU A 1 76 ? 0.996 -5.420 -7.077 1.00 97.75 76 LEU A O 1
ATOM 620 N N . SER A 1 77 ? 2.551 -6.754 -6.169 1.00 98.56 77 SER A N 1
ATOM 621 C CA . SER A 1 77 ? 2.140 -6.559 -4.778 1.00 98.56 77 SER A CA 1
ATOM 622 C C . SER A 1 77 ? 3.327 -6.458 -3.826 1.00 98.56 77 SER A C 1
ATOM 624 O O . SER A 1 77 ? 4.404 -6.999 -4.084 1.00 98.56 77 SER A O 1
ATOM 626 N N . VAL A 1 78 ? 3.112 -5.830 -2.668 1.00 98.62 78 VAL A N 1
ATOM 627 C CA . VAL A 1 78 ? 4.101 -5.789 -1.574 1.00 98.62 78 VAL A CA 1
ATOM 628 C C . VAL A 1 78 ? 4.396 -7.170 -0.985 1.00 98.62 78 VAL A C 1
ATOM 630 O O . VAL A 1 78 ? 5.420 -7.373 -0.342 1.00 98.62 78 VAL A O 1
ATOM 633 N N . VAL A 1 79 ? 3.510 -8.141 -1.209 1.00 98.44 79 VAL A N 1
ATOM 634 C CA . VAL A 1 79 ? 3.706 -9.526 -0.767 1.00 98.44 79 VAL A CA 1
ATOM 635 C C . VAL A 1 79 ? 4.725 -10.237 -1.652 1.00 98.44 79 VAL A C 1
ATOM 637 O O . VAL A 1 79 ? 5.557 -10.985 -1.152 1.00 98.44 79 VAL A O 1
ATOM 640 N N . LYS A 1 80 ? 4.682 -9.991 -2.965 1.00 98.44 80 LYS A N 1
ATOM 641 C CA . LYS A 1 80 ? 5.477 -10.733 -3.953 1.00 98.44 80 LYS A CA 1
ATOM 642 C C . LYS A 1 80 ? 6.726 -9.993 -4.432 1.00 98.44 80 LYS A C 1
ATOM 644 O O . LYS A 1 80 ? 7.681 -10.633 -4.862 1.00 98.44 80 LYS A O 1
ATOM 649 N N . LYS A 1 81 ? 6.717 -8.656 -4.428 1.00 98.44 81 LYS A N 1
ATOM 650 C CA . LYS A 1 81 ? 7.745 -7.826 -5.089 1.00 98.44 81 LYS A CA 1
ATOM 651 C C . LYS A 1 81 ? 8.560 -6.961 -4.138 1.00 98.44 81 LYS A C 1
ATOM 653 O O . LYS A 1 81 ? 9.383 -6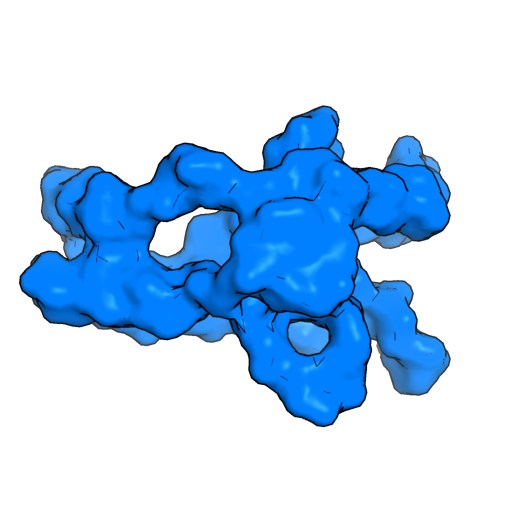.183 -4.613 1.00 98.44 81 LYS A O 1
ATOM 658 N N . THR A 1 82 ? 8.368 -7.078 -2.825 1.00 98.62 82 THR A N 1
ATOM 659 C CA . THR A 1 82 ? 9.130 -6.284 -1.854 1.00 98.62 82 THR A CA 1
ATOM 660 C C . THR A 1 82 ? 9.589 -7.120 -0.659 1.00 98.62 82 THR A C 1
ATOM 662 O O . THR A 1 82 ? 8.990 -8.157 -0.367 1.00 98.62 82 THR A O 1
ATOM 665 N N . PRO A 1 83 ? 10.614 -6.665 0.089 1.00 98.62 83 PRO A N 1
ATOM 666 C CA . PRO A 1 83 ? 11.034 -7.333 1.321 1.00 98.62 83 PRO A CA 1
ATOM 667 C C . PRO A 1 83 ? 9.985 -7.344 2.442 1.00 98.62 83 PRO A C 1
ATOM 669 O O . PRO A 1 83 ? 10.169 -8.054 3.425 1.00 98.62 83 PRO A O 1
ATOM 672 N N . ALA A 1 84 ? 8.911 -6.549 2.339 1.00 98.50 84 ALA A N 1
ATOM 673 C CA . ALA A 1 84 ? 7.817 -6.584 3.309 1.00 98.50 84 ALA A CA 1
ATOM 674 C C . ALA A 1 84 ? 7.149 -7.962 3.353 1.00 98.50 84 ALA A C 1
ATOM 676 O O . ALA A 1 84 ? 6.803 -8.423 4.441 1.00 98.50 84 ALA A O 1
ATOM 677 N N . ALA A 1 85 ? 6.980 -8.595 2.184 1.00 98.31 85 ALA A N 1
ATOM 678 C CA . ALA A 1 85 ? 6.546 -9.980 2.014 1.00 98.31 85 ALA A CA 1
ATOM 679 C C . ALA A 1 85 ? 5.302 -10.377 2.839 1.00 98.31 85 ALA A C 1
ATOM 681 O O . ALA A 1 85 ? 5.178 -11.511 3.302 1.00 98.31 85 ALA A O 1
ATOM 682 N N . ARG A 1 86 ? 4.378 -9.431 3.069 1.00 98.38 86 ARG A N 1
ATOM 683 C CA . ARG A 1 86 ? 3.188 -9.637 3.909 1.00 98.38 86 ARG A CA 1
ATOM 684 C C . ARG A 1 86 ? 2.036 -8.710 3.547 1.00 98.38 86 ARG A C 1
ATOM 686 O O . ARG A 1 86 ? 2.249 -7.601 3.068 1.00 98.38 86 ARG A O 1
ATOM 693 N N . ASP A 1 87 ? 0.819 -9.178 3.810 1.00 98.44 87 ASP A N 1
ATOM 694 C CA . ASP A 1 87 ? -0.416 -8.408 3.645 1.00 98.44 87 ASP A CA 1
ATOM 695 C C . ASP A 1 87 ? -0.480 -7.264 4.674 1.00 98.44 87 ASP A C 1
ATOM 697 O O . ASP A 1 87 ? -0.285 -7.483 5.873 1.00 98.44 87 ASP A O 1
ATOM 701 N N . LEU A 1 88 ? -0.763 -6.045 4.205 1.00 98.75 88 LEU A N 1
ATOM 702 C CA . LEU A 1 88 ? -0.871 -4.837 5.031 1.00 98.75 88 LEU A CA 1
ATOM 703 C C . LEU A 1 88 ? -2.312 -4.308 5.153 1.00 98.75 88 LEU A C 1
ATOM 705 O O . LEU A 1 88 ? -2.552 -3.304 5.824 1.00 98.75 88 LEU A O 1
ATOM 709 N N . ILE A 1 89 ? -3.286 -4.963 4.524 1.00 98.75 89 ILE A N 1
ATOM 710 C CA . ILE A 1 89 ? -4.698 -4.567 4.518 1.00 98.75 89 ILE A CA 1
ATOM 711 C C . ILE A 1 89 ? -5.476 -5.285 5.614 1.00 98.75 89 ILE A C 1
ATOM 713 O O . ILE A 1 89 ? -6.210 -4.643 6.372 1.00 98.75 89 ILE A O 1
ATOM 717 N N . VAL A 1 90 ? -5.304 -6.600 5.751 1.00 98.62 90 VAL A N 1
ATOM 718 C CA . VAL A 1 90 ? -6.013 -7.385 6.770 1.00 98.62 90 VAL A CA 1
ATOM 719 C C . VAL A 1 90 ? -5.623 -6.956 8.191 1.00 98.62 90 VAL A C 1
ATOM 721 O O . VAL A 1 90 ? -6.538 -6.718 8.990 1.00 98.62 90 VAL A O 1
ATOM 724 N N . PRO A 1 91 ? -4.327 -6.803 8.546 1.00 98.69 91 PRO A N 1
ATOM 725 C CA . PRO A 1 91 ? -3.941 -6.332 9.878 1.00 98.69 91 PRO A CA 1
ATOM 726 C C . PRO A 1 91 ? -4.463 -4.920 10.178 1.00 98.69 91 PRO A C 1
ATOM 728 O O . PRO A 1 91 ? -4.982 -4.683 11.268 1.00 98.69 91 PRO A O 1
ATOM 731 N N . TYR A 1 92 ? -4.427 -4.017 9.192 1.00 98.88 92 TYR A N 1
ATOM 732 C CA . TYR A 1 92 ? -5.000 -2.671 9.286 1.00 98.88 92 TYR A CA 1
ATOM 733 C C . TYR A 1 92 ? -6.498 -2.694 9.614 1.00 98.88 92 TYR A C 1
ATOM 735 O O . TYR A 1 92 ? -6.944 -2.061 10.574 1.00 98.88 92 TYR A O 1
ATOM 743 N N . ALA A 1 93 ? -7.277 -3.465 8.853 1.00 98.88 93 ALA A N 1
ATOM 744 C CA . ALA A 1 93 ? -8.717 -3.558 9.055 1.00 98.88 93 ALA A CA 1
ATOM 745 C C . ALA A 1 93 ? -9.068 -4.157 10.426 1.00 98.88 93 ALA A C 1
ATOM 747 O O . ALA A 1 93 ? -10.030 -3.723 11.062 1.00 98.88 93 ALA A O 1
ATOM 748 N N . LYS A 1 94 ? -8.295 -5.147 10.894 1.00 98.88 94 LYS A N 1
ATOM 749 C CA . LYS A 1 94 ? -8.471 -5.747 12.225 1.00 98.88 94 LYS A CA 1
ATOM 750 C C . LYS A 1 94 ? -8.172 -4.747 13.344 1.00 98.88 94 LYS A C 1
ATOM 752 O O . LYS A 1 94 ? -8.986 -4.634 14.256 1.00 98.88 94 LYS A O 1
ATOM 757 N N . ALA A 1 95 ? -7.068 -4.008 13.249 1.00 98.88 95 ALA A N 1
ATOM 758 C CA . ALA A 1 95 ? -6.670 -3.021 14.253 1.00 98.88 95 ALA A CA 1
ATOM 759 C C . ALA A 1 95 ? -7.674 -1.863 14.381 1.00 98.88 95 ALA A C 1
ATOM 761 O O . ALA A 1 95 ? -8.030 -1.452 15.479 1.00 98.88 95 ALA A O 1
ATOM 762 N N . LEU A 1 96 ? -8.201 -1.360 13.262 1.00 98.88 96 LEU A N 1
ATOM 763 C CA . LEU A 1 96 ? -9.235 -0.320 13.300 1.00 98.88 96 LEU A CA 1
ATOM 764 C C . LEU A 1 96 ? -10.524 -0.832 13.951 1.00 98.88 96 LEU A C 1
ATOM 766 O O . LEU A 1 96 ? -11.094 -0.156 14.806 1.00 98.88 96 LEU A O 1
ATOM 770 N N . ARG A 1 97 ? -10.966 -2.043 13.589 1.00 98.81 97 ARG A N 1
ATOM 771 C CA . ARG A 1 97 ? -12.173 -2.646 14.174 1.00 98.81 97 ARG A CA 1
ATOM 772 C C . ARG A 1 97 ? -12.020 -2.925 15.668 1.00 98.81 97 ARG A C 1
ATOM 774 O O . ARG A 1 97 ? -12.992 -2.730 16.391 1.00 98.81 97 ARG A O 1
ATOM 781 N N . SER A 1 98 ? -10.839 -3.343 16.135 1.00 98.75 98 SER A N 1
ATOM 782 C CA . SER A 1 98 ? -10.595 -3.588 17.566 1.00 98.75 98 SER A CA 1
ATOM 783 C C . SER A 1 98 ? -10.692 -2.308 18.402 1.00 98.75 98 SER A C 1
ATOM 785 O O . SER A 1 98 ? -11.136 -2.357 19.544 1.00 98.75 98 SER A O 1
ATOM 787 N N . GLU A 1 99 ? -10.367 -1.155 17.815 1.00 98.56 99 GLU A N 1
ATOM 788 C CA . GLU A 1 99 ? -10.509 0.160 18.449 1.00 98.56 99 GLU A CA 1
ATOM 789 C C . GLU A 1 99 ? -11.892 0.809 18.236 1.00 98.56 99 GLU A C 1
ATOM 791 O O . GLU A 1 99 ? -12.118 1.940 18.673 1.00 98.56 99 GLU A O 1
ATOM 796 N N . GLY A 1 100 ? -12.837 0.108 17.595 1.00 98.50 100 GLY A N 1
ATOM 797 C CA . GLY A 1 100 ? -14.193 0.604 17.332 1.00 98.50 100 GLY A CA 1
ATOM 798 C C . GLY A 1 100 ? -14.290 1.616 16.183 1.00 98.50 100 GLY A C 1
ATOM 799 O O . GLY A 1 100 ? -15.283 2.336 16.074 1.00 98.50 100 GLY A O 1
ATOM 800 N N . LEU A 1 101 ? -13.273 1.689 15.321 1.00 98.81 101 LEU A N 1
ATOM 801 C CA . LEU A 1 101 ? -13.231 2.579 14.162 1.00 98.81 101 LEU A CA 1
ATOM 802 C C . LEU A 1 101 ? -13.808 1.889 12.917 1.00 98.81 101 LEU A C 1
ATOM 804 O O . LEU A 1 101 ? -13.599 0.693 12.688 1.00 98.81 101 LEU A O 1
ATOM 808 N N . LYS A 1 102 ? -14.493 2.648 12.050 1.00 98.81 102 LYS A N 1
ATOM 809 C CA . LYS A 1 102 ? -14.901 2.137 10.731 1.00 98.81 102 LYS A CA 1
ATOM 810 C C . LYS A 1 102 ? -13.678 2.008 9.817 1.00 98.81 102 LYS A C 1
ATOM 812 O O . LYS A 1 102 ? -12.778 2.848 9.832 1.00 98.81 102 LYS A O 1
ATOM 817 N N . VAL A 1 103 ? -13.673 0.971 8.987 1.00 98.88 103 VAL A N 1
ATOM 818 C CA . VAL A 1 103 ? -12.585 0.685 8.043 1.00 98.88 103 VAL A CA 1
ATOM 819 C C . VAL A 1 103 ? -12.974 1.183 6.661 1.00 98.88 103 VAL A C 1
ATOM 821 O O . VAL A 1 103 ? -14.000 0.764 6.131 1.00 98.88 103 VAL A O 1
ATOM 824 N N . GLY A 1 104 ? -12.139 2.030 6.072 1.00 98.81 104 GLY A N 1
ATOM 825 C CA . GLY A 1 104 ? -12.219 2.407 4.669 1.00 98.81 104 GLY A CA 1
ATOM 826 C C . GLY A 1 104 ? -11.007 1.907 3.894 1.00 98.81 104 GLY A C 1
ATOM 827 O O . GLY A 1 104 ? -9.889 1.862 4.410 1.00 98.81 104 GLY A O 1
ATOM 828 N N . ILE A 1 105 ? -11.234 1.556 2.634 1.00 98.69 105 ILE A N 1
ATOM 829 C CA . ILE A 1 105 ? -10.192 1.143 1.701 1.00 98.69 105 ILE A CA 1
ATOM 830 C C . ILE A 1 105 ? -10.304 2.028 0.468 1.00 98.69 105 ILE A C 1
ATOM 832 O O . ILE A 1 105 ? -11.338 2.048 -0.194 1.00 98.69 105 ILE A O 1
ATOM 836 N N . TYR A 1 106 ? -9.244 2.772 0.178 1.00 98.69 106 TYR A N 1
ATOM 837 C CA . TYR A 1 106 ? -9.101 3.461 -1.093 1.00 98.69 106 TYR A CA 1
ATOM 838 C C . TYR A 1 106 ? -8.589 2.459 -2.126 1.00 98.69 106 TYR A C 1
ATOM 840 O O . TYR A 1 106 ? -7.658 1.697 -1.849 1.00 98.69 106 TYR A O 1
ATOM 848 N N . PHE A 1 107 ? -9.167 2.482 -3.320 1.00 98.38 107 PHE A N 1
ATOM 849 C CA . PHE A 1 107 ? -8.696 1.720 -4.466 1.00 98.38 107 PHE A CA 1
ATOM 850 C C . PHE A 1 107 ? -8.624 2.652 -5.664 1.00 98.38 107 PHE A C 1
ATOM 852 O O . PHE A 1 107 ? -9.618 3.296 -6.009 1.00 98.38 107 PHE A O 1
ATOM 859 N N . SER A 1 108 ? -7.457 2.724 -6.300 1.00 97.56 108 SER A N 1
ATOM 860 C CA . SER A 1 108 ? -7.356 3.491 -7.525 1.00 97.56 108 SER A CA 1
ATOM 861 C C . SER A 1 108 ? -7.870 2.720 -8.729 1.00 97.56 108 SER A C 1
ATOM 863 O O . SER A 1 108 ? -7.385 1.629 -9.036 1.00 97.56 108 SER A O 1
ATOM 865 N N . HIS A 1 109 ? -8.827 3.327 -9.427 1.00 94.31 109 HIS A N 1
ATOM 866 C CA . HIS A 1 109 ? -9.253 2.874 -10.747 1.00 94.31 109 HIS A CA 1
ATOM 867 C C . HIS A 1 109 ? -8.170 3.139 -11.793 1.00 94.31 109 HIS A C 1
ATOM 869 O O . HIS A 1 109 ? -8.001 2.322 -12.692 1.00 94.31 109 HIS A O 1
ATOM 875 N N . LEU A 1 110 ? -7.419 4.242 -11.646 1.00 94.75 110 LEU A N 1
ATOM 876 C CA . LEU A 1 110 ? -6.256 4.489 -12.489 1.00 94.75 110 LEU A CA 1
ATOM 877 C C . LEU A 1 110 ? -5.189 3.437 -12.174 1.00 94.75 110 LEU A C 1
ATOM 879 O O . LEU A 1 110 ? -4.874 3.213 -11.002 1.00 94.75 110 LEU A O 1
ATOM 883 N N . ASP A 1 111 ? -4.626 2.822 -13.208 1.00 95.00 111 ASP A N 1
ATOM 884 C CA . ASP A 1 111 ? -3.549 1.847 -13.069 1.00 95.00 111 ASP A CA 1
ATOM 885 C C . ASP A 1 111 ? -2.491 2.058 -14.148 1.00 95.00 111 ASP A C 1
ATOM 887 O O . ASP A 1 111 ? -2.512 1.435 -15.204 1.00 95.00 111 ASP A O 1
ATOM 891 N N . TRP A 1 112 ? -1.539 2.949 -13.877 1.00 94.62 112 TRP A N 1
ATOM 892 C CA . TRP A 1 112 ? -0.482 3.282 -14.832 1.00 94.62 112 TRP A CA 1
ATOM 893 C C . TRP A 1 112 ? 0.583 2.186 -14.967 1.00 94.62 112 TRP A C 1
ATOM 895 O O . TRP A 1 112 ? 1.527 2.361 -15.731 1.00 94.62 112 TRP A O 1
ATOM 905 N N . SER A 1 113 ? 0.444 1.070 -14.242 1.00 91.94 113 SER A N 1
ATOM 906 C CA . SER A 1 113 ? 1.279 -0.123 -14.420 1.00 91.94 113 SER A CA 1
ATOM 907 C C . SER A 1 113 ? 0.710 -1.113 -15.435 1.00 91.94 113 SER A C 1
ATOM 909 O O . SER A 1 113 ? 1.440 -1.977 -15.921 1.00 91.94 113 SER A O 1
ATOM 911 N N . HIS A 1 114 ? -0.588 -1.025 -15.739 1.00 92.56 114 HIS A N 1
ATOM 912 C CA . HIS A 1 114 ? -1.274 -2.023 -16.547 1.00 92.56 114 HIS A CA 1
ATOM 913 C C . HIS A 1 114 ? -1.241 -1.642 -18.036 1.00 92.56 114 HIS A C 1
ATOM 915 O O . HIS A 1 114 ? -1.632 -0.526 -18.376 1.00 92.56 114 HIS A O 1
ATOM 921 N N . PRO A 1 115 ? -0.836 -2.548 -18.949 1.00 91.81 115 PRO A N 1
ATOM 922 C CA . PRO A 1 115 ? -0.681 -2.221 -20.371 1.00 91.81 115 PRO A CA 1
ATOM 923 C C . PRO A 1 115 ? -1.999 -1.844 -21.063 1.00 91.81 115 PRO A C 1
ATOM 925 O O . PRO A 1 115 ? -1.990 -1.038 -21.986 1.00 91.81 115 PRO A O 1
ATOM 928 N N . ASP A 1 116 ? -3.125 -2.388 -20.595 1.00 93.56 116 ASP A N 1
ATOM 929 C CA . ASP A 1 116 ? -4.454 -2.094 -21.157 1.00 93.56 116 ASP A CA 1
ATOM 930 C C . ASP A 1 116 ? -5.095 -0.812 -20.591 1.00 93.56 116 ASP A C 1
ATOM 932 O O . ASP A 1 116 ? -6.237 -0.487 -20.920 1.00 93.56 116 ASP A O 1
ATOM 936 N N . TYR A 1 117 ? -4.406 -0.103 -19.693 1.00 88.25 117 TYR A N 1
ATOM 937 C CA . TYR A 1 117 ? -4.924 1.123 -19.102 1.00 88.25 117 TYR A CA 1
ATOM 938 C C . TYR A 1 117 ? -4.708 2.314 -20.054 1.00 88.25 117 TYR A C 1
ATOM 940 O O . TYR A 1 117 ? -3.566 2.671 -20.349 1.00 88.25 117 TYR A O 1
ATOM 948 N N . ALA A 1 118 ? -5.808 2.922 -20.517 1.00 65.69 118 ALA A N 1
ATOM 949 C CA . ALA A 1 118 ? -5.829 4.072 -21.432 1.00 65.69 118 ALA A CA 1
ATOM 950 C C . ALA A 1 118 ? -5.989 5.420 -20.706 1.00 65.69 118 ALA A C 1
ATOM 952 O O . ALA A 1 118 ? -6.761 5.494 -19.719 1.00 65.69 118 ALA A O 1
#

pLDDT: mean 96.7, std 3.81, range [65.69, 98.88]

Nearest PDB structures (foldseek):
  8ozu-assembly2_H  TM=9.380E-01  e=2.047E-09  Lacticaseibacillus casei
  8ozu-assembly1_C  TM=9.364E-01  e=4.130E-09  Lacticaseibacillus casei
  8p1r-assembly1_A  TM=9.102E-01  e=8.335E-09  Bifidobacterium asteroides
  6o1a-assembly1_A-3  TM=8.981E-01  e=1.009E-08  Lacticaseibacillus casei
  7db5-assembly1_A  TM=8.928E-01  e=1.911E-08  Vibrio sp. EJY3

Radius of gyration: 14.6 Å; Cα contacts (8 Å, |Δi|>4): 193; chains: 1; bounding box: 28×27×42 Å

Mean predicted aligned error: 2.42 Å